Protein AF-A0A6B9Z3V9-F1 (afdb_monomer_lite)

pLDDT: mean 76.87, std 15.69, range [38.28, 92.69]

Radius of gyration: 16.36 Å; chains: 1; bounding box: 42×20×48 Å

Secondary structure (DSSP, 8-state):
------HHHHHHS---HHHHHHHHHHHHHHHHHHHHHTSTT--HHHHHHHHHHHHHHHHHHHH----PPPPP-

Sequence (73 aa):
MEKKYTFWERLKSDTPTFFKRMQVFGIGLAGMGTSLSQITGMPVKLTTIIIAIGSTIAVLAQFAVKQYEPLND

Foldseek 3Di:
DDPPQDPVSLLVAPFPPVLNVQLVQLVVQLVVLVVQCPDPPDDVVVSVVSNVSSVVSNVVSSVRGPPDPPDDD

Structure (mmCIF, N/CA/C/O backbone):
data_AF-A0A6B9Z3V9-F1
#
_entry.id   AF-A0A6B9Z3V9-F1
#
loop_
_atom_site.group_PDB
_atom_site.id
_atom_site.type_symbol
_atom_site.label_atom_id
_atom_site.label_alt_id
_atom_site.label_comp_id
_atom_site.label_asym_id
_atom_site.label_entity_id
_atom_site.label_seq_id
_atom_site.pdbx_PDB_ins_code
_atom_site.Cartn_x
_atom_site.Cartn_y
_atom_site.Cartn_z
_atom_site.occupancy
_atom_site.B_iso_or_equiv
_atom_site.auth_seq_id
_atom_site.auth_comp_id
_atom_site.auth_asym_id
_atom_site.auth_atom_id
_atom_site.pdbx_PDB_model_num
ATOM 1 N N . MET A 1 1 ? -27.721 -12.847 11.363 1.00 38.28 1 MET A N 1
ATOM 2 C CA . MET A 1 1 ? -27.843 -12.094 10.095 1.00 38.28 1 MET A CA 1
ATOM 3 C C . MET A 1 1 ? -26.535 -11.358 9.856 1.00 38.28 1 MET A C 1
ATOM 5 O O . MET A 1 1 ? -26.222 -10.453 10.621 1.00 38.28 1 MET A O 1
ATOM 9 N N . GLU A 1 2 ? -25.737 -11.786 8.875 1.00 46.88 2 GLU A N 1
ATOM 10 C CA . GLU A 1 2 ? -24.481 -11.112 8.522 1.00 46.88 2 GLU A CA 1
ATOM 11 C C . GLU A 1 2 ? -24.782 -9.696 8.019 1.00 46.88 2 GLU A C 1
ATOM 13 O O . GLU A 1 2 ? -25.349 -9.504 6.942 1.00 46.88 2 GLU A O 1
ATOM 18 N N . LYS A 1 3 ? -24.433 -8.681 8.813 1.00 54.62 3 LYS A N 1
ATOM 19 C CA . LYS A 1 3 ? -24.520 -7.288 8.374 1.00 54.62 3 LYS A CA 1
ATOM 20 C C . LYS A 1 3 ? -23.451 -7.066 7.302 1.00 54.62 3 LYS A C 1
ATOM 22 O O . LYS A 1 3 ? -22.260 -7.019 7.606 1.00 54.62 3 LYS A O 1
ATOM 27 N N . LYS A 1 4 ? -23.869 -6.946 6.039 1.00 54.69 4 LYS A N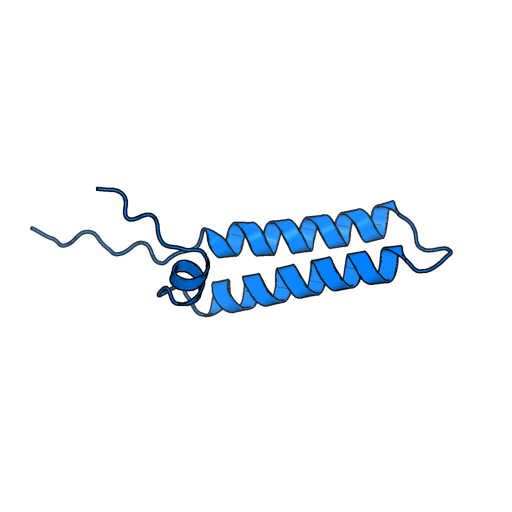 1
ATOM 28 C CA . LYS A 1 4 ? -23.003 -6.512 4.935 1.00 54.69 4 LYS A CA 1
ATOM 29 C C . LYS A 1 4 ? -22.657 -5.037 5.134 1.00 54.69 4 LYS A C 1
ATOM 31 O O . LYS A 1 4 ? -23.350 -4.167 4.626 1.00 54.69 4 LYS A O 1
ATOM 36 N N . TYR A 1 5 ? -21.601 -4.768 5.896 1.00 59.12 5 TYR A N 1
ATOM 37 C CA . TYR A 1 5 ? -21.063 -3.418 6.031 1.00 59.12 5 TYR A CA 1
ATOM 38 C C . TYR A 1 5 ? -20.494 -2.951 4.693 1.00 59.12 5 TYR A C 1
ATOM 40 O O . TYR A 1 5 ? -19.642 -3.612 4.090 1.00 59.12 5 TYR A O 1
ATOM 48 N N . THR A 1 6 ? -20.969 -1.800 4.244 1.00 70.06 6 THR A N 1
ATOM 49 C CA . THR A 1 6 ? -20.514 -1.115 3.034 1.00 70.06 6 THR A CA 1
ATOM 50 C C . THR A 1 6 ? -19.038 -0.719 3.191 1.00 70.06 6 THR A C 1
ATOM 52 O O . THR A 1 6 ? -18.565 -0.513 4.308 1.00 70.06 6 THR A O 1
ATOM 55 N N . PHE A 1 7 ? -18.280 -0.572 2.096 1.00 64.81 7 PHE A N 1
ATOM 56 C CA . PHE A 1 7 ? -16.848 -0.201 2.141 1.00 64.81 7 PHE A CA 1
ATOM 57 C C . PHE A 1 7 ? -16.568 1.026 3.033 1.00 64.81 7 PHE A C 1
ATOM 59 O O . PHE A 1 7 ? -15.615 1.041 3.810 1.00 64.81 7 PHE A O 1
ATOM 66 N N . TRP A 1 8 ? -17.458 2.020 2.986 1.00 61.66 8 TRP A N 1
ATOM 67 C CA . TRP A 1 8 ? -17.407 3.217 3.828 1.00 61.66 8 TRP A CA 1
ATOM 68 C C . TRP A 1 8 ? -17.663 2.944 5.315 1.00 61.66 8 TRP A C 1
ATOM 70 O O . TRP A 1 8 ? -17.040 3.564 6.176 1.00 61.66 8 TRP A O 1
ATOM 80 N N . GLU A 1 9 ? -18.543 1.996 5.632 1.00 63.50 9 GLU A N 1
ATOM 81 C CA . GLU A 1 9 ? -18.832 1.589 7.010 1.00 63.50 9 GLU A CA 1
ATOM 82 C C . GLU A 1 9 ? -17.691 0.760 7.600 1.00 63.50 9 GLU A C 1
ATOM 84 O O . GLU A 1 9 ? -17.400 0.891 8.784 1.00 63.50 9 GLU A O 1
ATOM 89 N N . ARG A 1 10 ? -16.975 -0.022 6.778 1.00 60.16 10 ARG A N 1
ATOM 90 C CA . ARG A 1 10 ? -15.725 -0.683 7.188 1.00 60.16 10 ARG A CA 1
ATOM 91 C C . ARG A 1 10 ? -14.609 0.315 7.485 1.00 60.16 10 ARG A C 1
ATOM 93 O O . ARG A 1 10 ? -13.841 0.094 8.412 1.00 60.16 10 ARG A O 1
ATOM 100 N N . LEU A 1 11 ? -14.543 1.423 6.749 1.00 61.03 11 LEU A N 1
ATOM 101 C CA . LEU A 1 11 ? -13.564 2.482 7.011 1.00 61.03 11 LEU A CA 1
ATOM 102 C C . LEU A 1 11 ? -13.872 3.250 8.315 1.00 61.03 11 LEU A C 1
ATOM 104 O O . LEU A 1 11 ? -12.967 3.616 9.071 1.00 61.03 11 LEU A O 1
ATOM 108 N N . LYS A 1 12 ? -15.164 3.477 8.596 1.00 60.66 12 LYS A N 1
ATOM 109 C CA . LYS A 1 12 ? -15.654 4.090 9.844 1.00 60.66 12 LYS A CA 1
ATOM 110 C C . LYS A 1 12 ? -15.747 3.118 11.022 1.00 60.66 12 LYS A C 1
ATOM 112 O O . LYS A 1 12 ? -15.956 3.581 12.141 1.00 60.66 12 LYS A O 1
ATOM 117 N N . SER A 1 13 ? -15.581 1.815 10.796 1.00 59.41 13 SER A N 1
ATOM 118 C CA . SER A 1 13 ? -15.670 0.812 11.854 1.00 59.41 13 SER A CA 1
ATOM 119 C C . SER A 1 13 ? -14.573 1.022 12.897 1.00 59.41 13 SER A C 1
ATOM 121 O O . SER A 1 13 ? -13.554 1.687 12.652 1.00 59.41 13 SER A O 1
ATOM 123 N N . ASP A 1 14 ? -14.794 0.460 14.081 1.00 60.69 14 ASP A N 1
ATOM 124 C CA . ASP A 1 14 ? -13.860 0.494 15.201 1.00 60.69 14 ASP A CA 1
ATOM 125 C C . ASP A 1 14 ? -12.689 -0.476 14.938 1.00 60.69 14 ASP A C 1
ATOM 127 O O . ASP A 1 14 ? -12.497 -1.496 15.589 1.00 60.69 14 ASP A O 1
ATOM 131 N N . THR A 1 15 ? -11.938 -0.214 13.872 1.00 65.19 15 THR A N 1
ATOM 132 C CA . THR A 1 15 ? -10.667 -0.866 13.562 1.00 65.19 15 THR A CA 1
ATOM 133 C C . THR A 1 15 ? -9.572 -0.215 14.407 1.00 65.19 15 THR A C 1
ATOM 135 O O . THR A 1 15 ? -9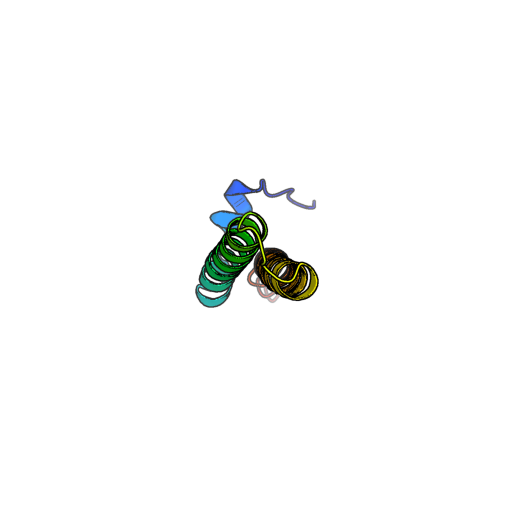.533 1.020 14.489 1.00 65.19 15 THR A O 1
ATOM 138 N N . PRO A 1 16 ? -8.658 -0.995 15.019 1.00 68.8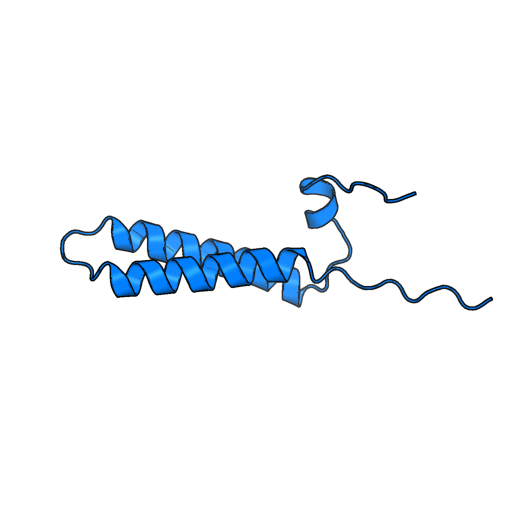1 16 PRO A N 1
ATOM 139 C CA . PRO A 1 16 ? -7.561 -0.433 15.797 1.00 68.81 16 PRO A CA 1
ATOM 140 C C . PRO A 1 16 ? -6.767 0.570 14.957 1.00 68.81 16 PRO A C 1
ATOM 142 O O . PRO A 1 16 ? -6.482 0.324 13.783 1.00 68.81 16 PRO A O 1
ATOM 145 N N . THR A 1 17 ? -6.377 1.694 15.562 1.00 76.12 17 THR A N 1
ATOM 146 C CA . THR A 1 17 ? -5.688 2.806 14.881 1.00 76.12 17 THR A CA 1
ATOM 147 C C . THR A 1 17 ? -4.460 2.347 14.088 1.00 76.12 17 THR A C 1
ATOM 149 O O . THR A 1 17 ? -4.162 2.902 13.032 1.00 76.12 17 THR A O 1
ATOM 152 N N . PHE A 1 18 ? -3.779 1.298 14.560 1.00 78.94 18 PHE A N 1
ATOM 153 C CA . PHE A 1 18 ? -2.677 0.648 13.853 1.00 78.94 18 PHE A CA 1
ATOM 154 C C . PHE A 1 18 ? -3.084 0.137 12.460 1.00 78.94 18 PHE A C 1
ATOM 156 O O . PHE A 1 18 ? -2.443 0.484 11.472 1.00 78.94 18 PHE A O 1
ATOM 163 N N . PHE A 1 19 ? -4.184 -0.610 12.345 1.00 81.06 19 PHE A N 1
ATOM 164 C CA . PHE A 1 19 ? -4.624 -1.172 11.066 1.00 81.06 19 PHE A CA 1
ATOM 165 C C . PHE A 1 19 ? -5.150 -0.103 10.107 1.00 81.06 19 PHE A C 1
ATOM 167 O O . PHE A 1 19 ? -4.875 -0.176 8.913 1.00 81.06 19 PHE A O 1
ATOM 174 N N . LYS A 1 20 ? -5.790 0.963 10.608 1.00 79.56 20 LYS A N 1
ATOM 175 C CA . LYS A 1 20 ? -6.137 2.125 9.766 1.00 79.56 20 LYS A CA 1
ATOM 176 C C . LYS A 1 20 ? -4.893 2.778 9.155 1.00 79.56 20 LYS A C 1
ATOM 178 O O . LYS A 1 20 ? -4.882 3.096 7.969 1.00 79.56 20 LYS A O 1
ATOM 183 N N . ARG A 1 21 ? -3.817 2.927 9.937 1.00 84.38 21 ARG A N 1
ATOM 184 C CA . ARG A 1 21 ? -2.528 3.433 9.431 1.00 84.38 21 ARG A CA 1
ATOM 185 C C . ARG A 1 21 ? -1.907 2.479 8.413 1.00 84.38 21 ARG A C 1
ATOM 187 O O . ARG A 1 21 ? -1.407 2.944 7.395 1.00 84.38 21 ARG A O 1
ATOM 194 N N . MET A 1 22 ? -1.996 1.169 8.642 1.00 85.50 22 MET A N 1
ATOM 195 C CA . MET A 1 22 ? -1.502 0.159 7.702 1.00 85.50 22 MET A CA 1
ATOM 196 C C . MET A 1 22 ? -2.270 0.158 6.376 1.00 85.50 22 MET A C 1
ATOM 198 O O . MET A 1 22 ? -1.642 0.016 5.335 1.00 85.50 22 MET A O 1
ATOM 202 N N . GLN A 1 23 ? -3.587 0.399 6.373 1.00 84.94 23 GLN A N 1
ATOM 203 C CA . GLN A 1 23 ? -4.347 0.570 5.125 1.00 84.94 23 GLN A CA 1
ATOM 204 C C . GLN A 1 23 ? -3.803 1.736 4.293 1.00 84.94 23 GLN A C 1
ATOM 206 O O . GLN A 1 23 ? -3.513 1.566 3.111 1.00 84.94 23 GLN A O 1
ATOM 211 N N . VAL A 1 24 ? -3.617 2.906 4.915 1.00 87.69 24 VAL A N 1
ATOM 212 C CA . VAL A 1 24 ? -3.084 4.098 4.233 1.00 87.69 24 VAL A CA 1
ATOM 213 C C . VAL A 1 24 ? -1.648 3.865 3.764 1.00 87.69 24 VAL A C 1
ATOM 215 O O . VAL A 1 24 ? -1.310 4.202 2.632 1.00 87.69 24 VAL A O 1
ATOM 218 N N . PHE A 1 25 ? -0.817 3.239 4.600 1.00 89.94 25 PHE A N 1
ATOM 219 C CA . PHE A 1 25 ? 0.557 2.890 4.250 1.00 89.94 25 PHE A CA 1
ATOM 220 C C . PHE A 1 25 ? 0.621 1.915 3.068 1.00 89.94 25 PHE A C 1
ATOM 222 O O . PHE A 1 25 ? 1.368 2.152 2.124 1.00 89.94 25 PHE A O 1
ATOM 229 N N . GLY A 1 26 ? -0.192 0.856 3.080 1.00 89.19 26 GLY A N 1
ATOM 230 C CA . GLY A 1 26 ? -0.258 -0.128 2.001 1.00 89.19 26 GLY A CA 1
ATOM 231 C C . GLY A 1 26 ? -0.708 0.487 0.675 1.00 89.19 26 GLY A C 1
ATOM 232 O O . GLY A 1 26 ? -0.076 0.257 -0.356 1.00 89.19 26 GLY A O 1
ATOM 233 N N . ILE A 1 27 ? -1.736 1.342 0.706 1.00 90.12 27 ILE A N 1
ATOM 234 C CA . ILE A 1 27 ? -2.191 2.094 -0.475 1.00 90.12 27 ILE A CA 1
ATOM 235 C C . ILE A 1 27 ? -1.086 3.032 -0.978 1.00 90.12 27 ILE A C 1
ATOM 237 O O . ILE A 1 27 ? -0.816 3.067 -2.177 1.00 90.12 27 ILE A O 1
ATOM 241 N N . GLY A 1 28 ? -0.414 3.754 -0.078 1.00 91.75 28 GLY A N 1
ATOM 242 C CA . GLY A 1 28 ? 0.693 4.645 -0.429 1.00 91.75 28 GLY A CA 1
ATOM 243 C C . GLY A 1 28 ? 1.868 3.901 -1.065 1.00 91.75 28 GLY A C 1
ATOM 244 O O . GLY A 1 28 ? 2.400 4.340 -2.082 1.00 91.75 28 GLY A O 1
ATOM 245 N N . LEU A 1 29 ? 2.229 2.739 -0.518 1.00 91.56 29 LEU A N 1
ATOM 246 C CA . LEU A 1 29 ? 3.303 1.899 -1.039 1.00 91.56 29 LEU A CA 1
ATOM 247 C C . LEU A 1 29 ? 2.951 1.316 -2.416 1.00 91.56 29 LEU A C 1
ATOM 249 O O . LEU A 1 29 ? 3.780 1.345 -3.325 1.00 91.56 29 LEU A O 1
ATOM 253 N N . ALA A 1 30 ? 1.710 0.858 -2.604 1.00 91.44 30 ALA A N 1
ATOM 254 C CA . ALA A 1 30 ? 1.241 0.365 -3.897 1.00 91.44 30 ALA A CA 1
ATOM 255 C C . ALA A 1 30 ? 1.179 1.477 -4.957 1.00 91.44 30 ALA A C 1
ATOM 257 O O . ALA A 1 30 ? 1.607 1.277 -6.097 1.00 91.44 30 ALA A O 1
ATOM 258 N N . GLY A 1 31 ? 0.708 2.667 -4.574 1.00 91.31 31 GLY A N 1
ATOM 259 C CA . GLY A 1 31 ? 0.707 3.849 -5.434 1.00 91.31 31 GLY A CA 1
ATOM 260 C C . GLY A 1 31 ? 2.123 4.258 -5.835 1.00 91.31 31 GLY A C 1
ATOM 261 O O . GLY A 1 31 ? 2.392 4.451 -7.017 1.00 91.31 31 GLY A O 1
ATOM 262 N N . MET A 1 32 ? 3.056 4.286 -4.880 1.00 92.69 32 MET A N 1
ATOM 263 C CA . MET A 1 32 ? 4.468 4.567 -5.142 1.00 92.69 32 MET A CA 1
ATOM 264 C C . MET A 1 32 ? 5.074 3.555 -6.122 1.00 92.69 32 MET A C 1
ATOM 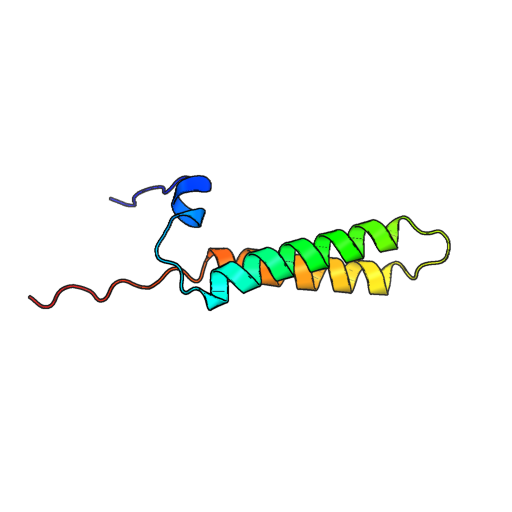266 O O . MET A 1 32 ? 5.672 3.959 -7.116 1.00 92.69 32 MET A O 1
ATOM 270 N N . GLY A 1 33 ? 4.873 2.252 -5.899 1.00 90.44 33 GLY A N 1
ATOM 271 C CA . GLY A 1 33 ? 5.348 1.211 -6.815 1.00 90.44 33 GLY A CA 1
ATOM 272 C C . GLY A 1 33 ? 4.762 1.342 -8.226 1.00 90.44 33 GLY A C 1
ATOM 273 O O . GLY A 1 33 ? 5.481 1.156 -9.209 1.00 90.44 33 GLY A O 1
ATOM 274 N N . THR A 1 34 ? 3.490 1.738 -8.330 1.00 91.31 34 THR A N 1
ATOM 275 C CA . THR A 1 34 ? 2.815 1.990 -9.614 1.00 91.31 34 THR A CA 1
ATOM 276 C C . THR A 1 34 ? 3.424 3.194 -10.329 1.00 91.31 34 THR A C 1
ATOM 278 O O . THR A 1 34 ? 3.781 3.085 -11.500 1.00 91.31 34 THR A O 1
ATOM 281 N N . SER A 1 35 ? 3.642 4.308 -9.630 1.00 91.75 35 SER A N 1
ATOM 282 C CA . SER A 1 35 ? 4.297 5.489 -10.204 1.00 91.75 35 SER A CA 1
ATOM 283 C C . SER A 1 35 ? 5.735 5.192 -10.641 1.00 91.75 35 SER A C 1
ATOM 285 O O . SER A 1 35 ? 6.139 5.591 -11.729 1.00 91.75 35 SER A O 1
ATOM 287 N N . LEU A 1 36 ? 6.500 4.427 -9.848 1.00 89.31 36 LEU A N 1
ATOM 288 C CA . LEU A 1 36 ? 7.845 3.990 -10.242 1.00 89.31 36 LEU A CA 1
ATOM 289 C C . LEU A 1 36 ? 7.819 3.093 -11.487 1.00 89.31 36 LEU A C 1
ATOM 291 O O . LEU A 1 36 ? 8.734 3.165 -12.302 1.00 89.31 36 LEU A O 1
ATOM 295 N N . SER A 1 37 ? 6.785 2.263 -11.656 1.00 90.38 37 SER A N 1
ATOM 296 C CA . SER A 1 37 ? 6.667 1.376 -12.823 1.00 90.38 37 SER A CA 1
ATOM 297 C C . SER A 1 37 ? 6.509 2.123 -14.150 1.00 90.38 37 SER A C 1
ATOM 299 O O . SER A 1 37 ? 6.804 1.560 -15.200 1.00 90.38 37 SER A O 1
ATOM 301 N N . GLN A 1 38 ? 6.093 3.392 -14.107 1.00 89.81 38 GLN A N 1
ATOM 302 C CA . GLN A 1 38 ? 5.938 4.243 -15.287 1.00 89.81 38 GLN A CA 1
ATOM 303 C C . GLN A 1 38 ? 7.247 4.935 -15.708 1.00 89.81 38 GLN A C 1
ATOM 305 O O . GLN A 1 38 ? 7.297 5.543 -16.775 1.00 89.81 38 GLN A O 1
ATOM 310 N N . ILE A 1 39 ? 8.310 4.848 -14.899 1.00 91.38 39 ILE A N 1
ATOM 311 C CA . ILE A 1 39 ? 9.612 5.448 -15.208 1.00 91.38 39 ILE A CA 1
ATOM 312 C C . ILE A 1 39 ? 10.410 4.505 -16.113 1.00 91.38 39 ILE A C 1
ATOM 314 O O . ILE A 1 39 ? 10.678 3.351 -15.772 1.00 91.38 39 ILE A O 1
ATOM 318 N N . THR A 1 40 ? 10.844 5.009 -17.265 1.00 85.38 40 THR A N 1
ATOM 319 C CA . THR A 1 40 ? 11.659 4.259 -18.224 1.00 85.38 40 THR A CA 1
ATOM 320 C C . THR A 1 40 ? 12.985 3.825 -17.590 1.00 85.38 40 THR A C 1
ATOM 322 O O . THR A 1 40 ? 13.718 4.647 -17.048 1.00 85.38 40 THR A O 1
ATOM 325 N N . GLY A 1 41 ? 13.306 2.529 -17.662 1.00 86.25 41 GLY A N 1
ATOM 326 C CA . GLY A 1 41 ? 14.526 1.955 -17.076 1.00 86.25 41 GLY A CA 1
ATOM 327 C C . GLY A 1 41 ? 14.359 1.362 -15.671 1.00 86.25 41 GLY A C 1
ATOM 328 O O . GLY A 1 41 ? 15.303 0.763 -15.157 1.00 86.25 41 GLY A O 1
ATOM 329 N N . MET A 1 42 ? 13.172 1.459 -15.059 1.00 88.94 42 MET A N 1
ATOM 330 C CA . MET A 1 42 ? 12.905 0.793 -13.782 1.00 88.94 42 MET A CA 1
ATOM 331 C C . MET A 1 42 ? 12.767 -0.734 -13.933 1.00 88.94 42 MET A C 1
ATOM 333 O O . MET A 1 42 ? 12.070 -1.209 -14.836 1.00 88.94 42 MET A O 1
ATOM 337 N N . PRO A 1 43 ? 13.356 -1.540 -13.027 1.00 89.94 43 PRO A N 1
ATOM 338 C CA . PRO A 1 43 ? 13.184 -2.986 -13.052 1.00 89.94 43 PRO A CA 1
ATOM 339 C C . PRO A 1 43 ? 11.749 -3.379 -12.683 1.00 89.94 43 PRO A C 1
ATOM 341 O O . PRO A 1 43 ? 11.333 -3.261 -11.529 1.00 89.94 43 PRO A O 1
ATOM 344 N N . VAL A 1 44 ? 11.015 -3.940 -13.647 1.00 88.00 4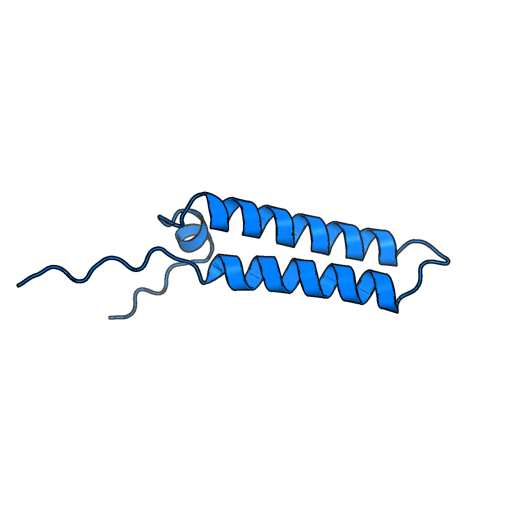4 VAL A N 1
ATOM 345 C CA . VAL A 1 44 ? 9.607 -4.360 -13.490 1.00 88.00 44 VAL A CA 1
ATOM 346 C C . VAL A 1 44 ? 9.406 -5.300 -12.295 1.00 88.00 44 VAL A C 1
ATOM 348 O O . VAL A 1 44 ? 8.402 -5.220 -11.593 1.00 88.00 44 VAL A O 1
ATOM 351 N N . LYS A 1 45 ? 10.376 -6.177 -12.010 1.00 90.38 45 LYS A N 1
ATOM 352 C CA . LYS A 1 45 ? 10.301 -7.100 -10.865 1.00 90.38 45 LYS A CA 1
ATOM 353 C C . LYS A 1 45 ? 10.258 -6.357 -9.526 1.00 90.38 45 LYS A C 1
ATOM 355 O O . LYS A 1 45 ? 9.480 -6.730 -8.657 1.00 90.38 45 LYS A O 1
ATOM 360 N N . LEU A 1 46 ? 11.060 -5.303 -9.371 1.00 87.38 46 LEU A N 1
ATOM 361 C CA . LEU A 1 46 ? 11.120 -4.515 -8.136 1.00 87.38 46 LEU A CA 1
ATOM 362 C C . LEU A 1 46 ? 9.825 -3.735 -7.912 1.00 87.38 46 LEU A C 1
ATOM 364 O O . LEU A 1 46 ? 9.259 -3.786 -6.823 1.00 87.38 46 LEU A O 1
ATOM 368 N N . THR A 1 47 ? 9.319 -3.066 -8.946 1.00 91.19 47 THR A N 1
ATOM 369 C CA . THR A 1 47 ? 8.067 -2.303 -8.848 1.00 91.19 47 THR A CA 1
ATOM 370 C C . THR A 1 47 ? 6.874 -3.218 -8.590 1.00 91.19 47 THR A C 1
ATOM 372 O O . THR A 1 47 ? 6.055 -2.917 -7.726 1.00 91.19 47 THR A O 1
ATOM 375 N N . THR A 1 48 ? 6.831 -4.393 -9.225 1.00 91.19 48 THR A N 1
ATOM 376 C CA . THR A 1 48 ? 5.794 -5.409 -8.975 1.00 91.19 48 THR A CA 1
ATOM 377 C C . THR A 1 48 ? 5.810 -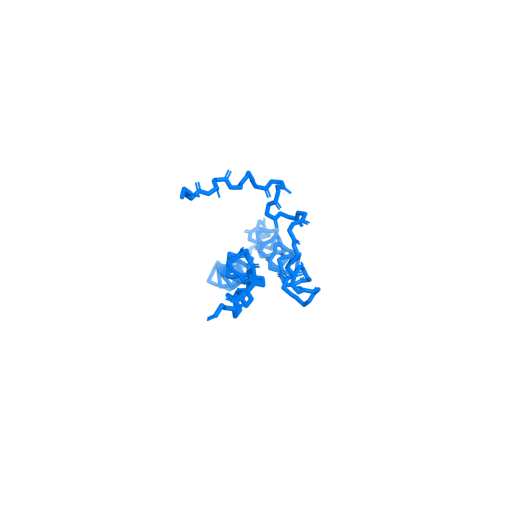5.901 -7.526 1.00 91.19 48 THR A C 1
ATOM 379 O O . THR A 1 48 ? 4.749 -6.022 -6.917 1.00 91.19 48 THR A O 1
ATOM 382 N N . ILE A 1 49 ? 6.991 -6.139 -6.942 1.00 92.38 49 ILE A N 1
ATOM 383 C CA . ILE A 1 49 ? 7.119 -6.545 -5.532 1.00 92.38 49 ILE A CA 1
ATOM 384 C C . ILE A 1 49 ? 6.592 -5.446 -4.602 1.00 92.38 49 ILE A C 1
ATOM 386 O O . ILE A 1 49 ? 5.824 -5.736 -3.688 1.00 92.38 49 ILE A O 1
ATOM 390 N N . ILE A 1 50 ? 6.955 -4.185 -4.849 1.00 90.25 50 ILE A N 1
ATOM 391 C CA . ILE A 1 50 ? 6.500 -3.046 -4.036 1.00 90.25 50 ILE A CA 1
ATOM 392 C C . ILE A 1 50 ? 4.974 -2.904 -4.107 1.00 90.25 50 ILE A C 1
ATOM 394 O O . ILE A 1 50 ? 4.322 -2.755 -3.071 1.00 90.25 50 ILE A O 1
ATOM 398 N N . ILE A 1 51 ? 4.402 -3.014 -5.310 1.00 92.31 51 ILE A N 1
ATOM 399 C CA . ILE A 1 51 ? 2.949 -2.982 -5.514 1.00 92.31 51 ILE A CA 1
ATOM 400 C C . ILE A 1 51 ? 2.280 -4.126 -4.750 1.00 92.31 51 ILE A C 1
ATOM 402 O O . ILE A 1 51 ? 1.340 -3.876 -3.998 1.00 92.31 51 ILE A O 1
ATOM 406 N N . ALA A 1 52 ? 2.795 -5.351 -4.886 1.00 92.69 52 ALA A N 1
ATOM 407 C CA . ALA A 1 52 ? 2.243 -6.540 -4.243 1.00 92.69 52 ALA A CA 1
ATOM 408 C C . ALA A 1 52 ? 2.295 -6.462 -2.709 1.00 92.69 52 ALA A C 1
ATOM 410 O O . ALA A 1 52 ? 1.329 -6.826 -2.035 1.00 92.69 52 ALA A O 1
ATOM 411 N N . ILE A 1 53 ? 3.395 -5.960 -2.140 1.00 92.12 53 ILE A N 1
ATOM 412 C CA . ILE A 1 53 ? 3.521 -5.756 -0.691 1.00 92.12 53 ILE A CA 1
ATOM 413 C C . ILE A 1 53 ? 2.507 -4.707 -0.228 1.00 92.12 53 ILE A C 1
ATOM 415 O O . ILE A 1 53 ? 1.750 -4.958 0.711 1.00 92.12 53 ILE A O 1
ATOM 419 N N . GLY A 1 54 ? 2.441 -3.559 -0.910 1.00 88.88 54 GLY A N 1
ATOM 420 C CA . GLY A 1 54 ? 1.505 -2.488 -0.574 1.00 88.88 54 GLY A CA 1
ATOM 421 C C . GLY A 1 54 ? 0.044 -2.937 -0.639 1.00 88.88 54 GLY A C 1
ATOM 422 O O . GLY A 1 54 ? -0.715 -2.728 0.311 1.00 88.88 54 GLY A O 1
ATOM 423 N N . SER A 1 55 ? -0.341 -3.639 -1.708 1.00 88.69 55 SER A N 1
ATOM 424 C CA . SER A 1 55 ? -1.701 -4.156 -1.876 1.00 88.69 55 SER A CA 1
ATOM 425 C C . SER A 1 55 ? -2.043 -5.211 -0.828 1.00 88.69 55 SER A C 1
ATOM 427 O O . SER A 1 55 ? -3.137 -5.186 -0.272 1.00 88.69 55 SER A O 1
ATOM 429 N N . THR A 1 56 ? -1.105 -6.104 -0.506 1.00 89.62 56 THR A N 1
ATOM 430 C CA . THR A 1 56 ? -1.316 -7.144 0.512 1.00 89.62 56 THR A CA 1
ATOM 431 C C . THR A 1 56 ? -1.529 -6.525 1.889 1.00 89.62 56 THR A C 1
ATOM 433 O O . THR A 1 56 ? -2.479 -6.883 2.582 1.00 89.62 56 THR A O 1
ATOM 436 N N . ILE A 1 57 ? -0.704 -5.543 2.265 1.00 87.88 57 ILE A N 1
ATOM 437 C CA . ILE A 1 57 ? -0.863 -4.802 3.522 1.00 87.88 57 ILE A CA 1
ATOM 438 C C . ILE A 1 57 ? -2.226 -4.102 3.569 1.00 87.88 57 ILE A C 1
ATOM 440 O O . ILE A 1 57 ? -2.927 -4.196 4.577 1.00 87.88 57 ILE A O 1
ATOM 444 N N . ALA A 1 58 ? -2.621 -3.433 2.482 1.00 85.56 58 ALA A N 1
ATOM 445 C CA . ALA A 1 58 ? -3.898 -2.730 2.412 1.00 85.56 58 ALA A CA 1
ATOM 446 C C . ALA A 1 58 ? -5.089 -3.685 2.579 1.00 85.56 58 ALA A C 1
ATOM 448 O O . ALA A 1 58 ? -6.006 -3.391 3.345 1.00 85.56 58 ALA A O 1
ATOM 449 N N . VAL A 1 59 ? -5.054 -4.843 1.913 1.00 85.25 59 VAL A N 1
ATOM 450 C CA . VAL A 1 59 ? -6.110 -5.861 1.989 1.00 85.25 59 VAL A CA 1
ATOM 451 C C . VAL A 1 59 ? -6.164 -6.492 3.379 1.00 85.25 59 VAL A C 1
ATOM 453 O O . VAL A 1 59 ? -7.229 -6.522 3.990 1.00 85.25 59 VAL A O 1
ATOM 456 N N . LEU A 1 60 ? -5.034 -6.938 3.934 1.00 84.31 60 LEU A N 1
ATOM 457 C CA . LEU A 1 60 ? -5.000 -7.550 5.269 1.00 84.31 60 LEU A CA 1
ATOM 458 C C . LEU A 1 60 ? -5.481 -6.581 6.352 1.00 84.31 60 LEU A C 1
ATOM 460 O O . LEU A 1 60 ? -6.250 -6.954 7.239 1.00 84.31 60 LEU A O 1
ATOM 464 N N . ALA A 1 61 ? -5.101 -5.310 6.247 1.00 81.88 61 ALA A N 1
ATOM 465 C CA . ALA A 1 61 ? -5.527 -4.292 7.191 1.00 81.88 61 ALA A CA 1
ATOM 466 C C . ALA A 1 61 ? -7.030 -3.957 7.093 1.00 81.88 61 ALA A C 1
ATOM 468 O O . ALA A 1 61 ? -7.589 -3.417 8.047 1.00 81.88 61 ALA A O 1
ATOM 469 N N . GLN A 1 62 ? -7.716 -4.287 5.989 1.00 72.31 62 GLN A N 1
ATOM 470 C CA . GLN A 1 62 ? -9.185 -4.201 5.882 1.00 72.31 62 GLN A CA 1
ATOM 471 C C . GLN A 1 62 ? -9.913 -5.313 6.642 1.00 72.31 62 GLN A C 1
ATOM 473 O O . GLN A 1 62 ? -11.051 -5.107 7.067 1.00 72.31 62 GLN A O 1
ATOM 478 N N . PHE A 1 63 ? -9.273 -6.468 6.834 1.00 75.25 63 PHE A N 1
ATOM 479 C CA . PHE A 1 63 ? -9.858 -7.602 7.555 1.00 75.25 63 PHE A CA 1
ATOM 480 C C . PHE A 1 63 ? -9.579 -7.582 9.061 1.00 75.25 63 PHE A C 1
ATOM 482 O O . PHE A 1 63 ? -10.278 -8.251 9.816 1.00 75.25 63 PHE A O 1
ATOM 489 N N . ALA A 1 64 ? -8.624 -6.774 9.518 1.00 69.06 64 ALA A N 1
ATOM 490 C CA . ALA A 1 64 ? -8.265 -6.627 10.927 1.00 69.06 64 ALA A CA 1
ATOM 491 C C . ALA A 1 64 ? -9.244 -5.739 11.730 1.00 69.06 64 ALA A C 1
ATOM 493 O O . ALA A 1 64 ? -8.846 -4.812 12.441 1.00 69.06 64 ALA A O 1
ATOM 494 N N . VAL A 1 65 ? -10.545 -6.001 11.592 1.00 63.03 65 VAL A N 1
ATOM 495 C CA . VAL A 1 65 ? -11.615 -5.385 12.392 1.00 63.03 65 VAL A CA 1
ATOM 496 C C . VAL A 1 65 ? -11.491 -5.865 13.841 1.00 63.03 65 VAL A C 1
ATOM 498 O O . VAL A 1 65 ? -11.173 -7.034 14.057 1.00 63.03 65 VAL A O 1
ATOM 501 N N . LYS A 1 66 ? -11.729 -4.992 14.840 1.00 58.00 66 LYS A N 1
ATOM 502 C CA . LYS A 1 66 ? -11.836 -5.437 16.243 1.00 58.00 66 LYS A CA 1
ATOM 503 C C . LYS A 1 66 ? -12.838 -6.591 16.297 1.00 58.00 66 LYS A C 1
ATOM 505 O O . LYS A 1 66 ? -14.003 -6.407 15.945 1.00 58.00 66 LYS A O 1
ATOM 510 N N . GLN A 1 67 ? -12.391 -7.763 16.735 1.00 53.06 67 GLN A N 1
ATOM 511 C CA . GLN A 1 67 ? -13.315 -8.808 17.147 1.00 53.06 67 GLN A CA 1
ATOM 512 C C . GLN A 1 67 ? -13.972 -8.300 18.432 1.00 53.06 67 GLN A C 1
ATOM 514 O O . GLN A 1 67 ? -13.298 -8.124 19.441 1.00 53.06 67 GLN A O 1
ATOM 519 N N . TYR A 1 68 ? -15.251 -7.936 18.352 1.00 48.56 68 TYR A N 1
ATOM 520 C CA . TYR A 1 68 ? -16.050 -7.627 19.534 1.00 48.56 68 TYR A CA 1
ATOM 521 C C . TYR A 1 68 ? -16.063 -8.898 20.396 1.00 48.56 68 TYR A C 1
ATOM 523 O O . TYR A 1 68 ? -16.398 -9.963 19.872 1.00 48.56 68 TYR A O 1
ATOM 531 N N . GLU A 1 69 ? -15.647 -8.810 21.663 1.00 52.44 69 GLU A N 1
ATOM 532 C CA . GLU A 1 69 ? -15.823 -9.908 22.621 1.00 52.44 69 GLU A CA 1
ATOM 533 C C . GLU A 1 69 ? -17.301 -10.331 22.607 1.00 52.44 69 GLU A C 1
ATOM 535 O O . GLU A 1 69 ? -18.178 -9.458 22.653 1.00 52.44 69 GLU A O 1
ATOM 540 N N . PRO A 1 70 ? -17.618 -11.634 22.489 1.00 50.22 70 PRO A N 1
ATOM 541 C CA . PRO A 1 70 ? -18.983 -12.077 22.702 1.00 50.22 70 PRO A CA 1
ATOM 542 C C . PRO A 1 70 ? -19.368 -11.727 24.142 1.00 50.22 70 PRO A C 1
ATOM 544 O O . PRO A 1 70 ? -18.626 -12.012 25.079 1.00 50.22 70 PRO A O 1
ATOM 547 N N . LEU A 1 71 ? -20.510 -11.053 24.283 1.00 55.28 71 LEU A N 1
ATOM 548 C CA . LEU A 1 71 ? -21.140 -10.758 25.564 1.00 55.28 71 LEU A CA 1
ATOM 549 C C . LEU A 1 71 ? -21.230 -12.058 26.375 1.00 55.28 71 LEU A C 1
ATOM 551 O O . LEU A 1 71 ? -21.800 -13.034 25.892 1.00 55.28 71 LEU A O 1
ATOM 555 N N . ASN A 1 72 ? -20.640 -12.056 27.572 1.00 49.31 72 ASN A N 1
ATOM 556 C CA . ASN A 1 72 ? -20.940 -13.042 28.603 1.00 49.31 72 ASN A CA 1
ATOM 557 C C . ASN A 1 72 ? -22.458 -13.045 28.833 1.00 49.31 72 ASN A C 1
ATOM 559 O O . ASN A 1 72 ? -22.994 -12.013 29.239 1.00 49.31 72 ASN A O 1
ATOM 563 N N . ASP A 1 73 ? -23.093 -14.193 28.608 1.00 44.06 73 ASP A N 1
ATOM 564 C CA . ASP A 1 73 ? -24.306 -14.619 29.311 1.00 44.06 73 ASP A CA 1
ATOM 565 C C . ASP A 1 73 ? -23.939 -15.829 30.180 1.00 44.06 73 ASP A C 1
ATOM 567 O O . ASP A 1 73 ? -23.299 -16.767 29.641 1.00 44.06 73 ASP A O 1
#